Protein AF-A0A0A2A5Z6-F1 (afdb_monomer_lite)

Foldseek 3Di:
DVVVVVVVVVLVPADAELVVQVVVLVVVVVVCPPPPFDWDWDQDPVQQWI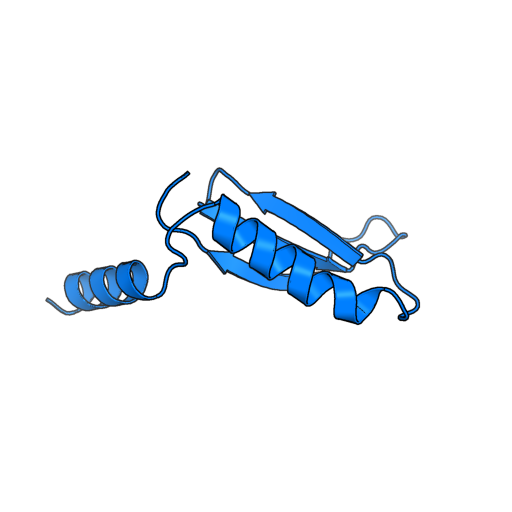WTWTDDPPPDDTHTDDIHHHNYD

Secondary structure (DSSP, 8-state):
-HHHHHHHHHHHTSEEEHHHHHHHHHHHHGGGTTSSSEEEEEEETTTTEEEEEEE-TTSPPPEEEEEEEEEE-

pLDDT: mean 92.04, std 6.97, range [68.25, 98.12]

Organism: NCBI:txid74545

Structure (mmCIF, N/CA/C/O backbone):
data_AF-A0A0A2A5Z6-F1
#
_entry.id   AF-A0A0A2A5Z6-F1
#
loop_
_atom_site.group_PDB
_atom_site.id
_atom_site.type_symbol
_atom_site.label_atom_id
_atom_site.label_alt_id
_atom_site.label_comp_id
_atom_site.label_asym_id
_atom_site.label_entity_id
_atom_site.label_seq_id
_atom_site.pdbx_PDB_ins_code
_atom_site.Cartn_x
_atom_site.Cartn_y
_atom_site.Cartn_z
_atom_site.occupancy
_atom_site.B_iso_or_equiv
_atom_site.auth_seq_id
_atom_site.auth_comp_id
_atom_site.auth_asym_id
_atom_site.auth_atom_id
_atom_site.pdbx_PDB_model_num
ATOM 1 N N . MET A 1 1 ? 23.588 -13.357 -1.307 1.00 81.44 1 MET A N 1
ATOM 2 C CA . MET A 1 1 ? 22.766 -13.878 -2.424 1.00 81.44 1 MET A CA 1
ATOM 3 C C . MET A 1 1 ? 21.279 -13.907 -2.071 1.00 81.44 1 MET A C 1
ATOM 5 O O . MET A 1 1 ? 20.514 -13.267 -2.773 1.00 81.44 1 MET A O 1
ATOM 9 N N . LEU A 1 2 ? 20.875 -14.537 -0.956 1.00 93.69 2 LEU A N 1
ATOM 10 C CA . LEU A 1 2 ? 19.469 -14.587 -0.511 1.00 93.69 2 LEU A CA 1
ATOM 11 C C . LEU A 1 2 ? 18.814 -13.202 -0.343 1.00 93.69 2 LEU A C 1
ATOM 13 O O . LEU A 1 2 ? 17.715 -12.990 -0.830 1.00 93.69 2 LEU A O 1
ATOM 17 N N . ALA A 1 3 ? 19.500 -12.239 0.280 1.00 92.81 3 ALA A N 1
ATOM 18 C CA . ALA A 1 3 ? 18.956 -10.889 0.472 1.00 92.81 3 ALA A CA 1
ATOM 19 C C . ALA A 1 3 ? 18.650 -10.162 -0.853 1.00 92.81 3 ALA A C 1
ATOM 21 O O . ALA A 1 3 ? 17.605 -9.537 -0.985 1.00 92.81 3 ALA A O 1
ATOM 22 N N . LEU A 1 4 ? 19.526 -10.296 -1.854 1.00 94.50 4 LEU A N 1
ATOM 23 C CA . LEU A 1 4 ? 19.307 -9.740 -3.196 1.00 94.50 4 LEU A CA 1
ATOM 24 C C . LEU A 1 4 ? 18.112 -10.402 -3.884 1.00 94.50 4 LEU A C 1
ATOM 26 O O . LEU A 1 4 ? 17.324 -9.726 -4.533 1.00 94.50 4 LEU A O 1
ATOM 30 N N . PHE A 1 5 ? 17.954 -11.711 -3.698 1.00 95.19 5 PHE A N 1
ATOM 31 C CA . PHE A 1 5 ? 16.809 -12.448 -4.217 1.00 95.19 5 PHE A CA 1
ATOM 32 C C . PHE A 1 5 ? 15.492 -12.004 -3.561 1.00 95.19 5 PHE A C 1
ATOM 34 O O . PHE A 1 5 ? 14.507 -11.786 -4.258 1.00 95.19 5 PHE A O 1
ATOM 41 N N . LEU A 1 6 ? 15.483 -11.786 -2.242 1.00 94.56 6 LEU A N 1
ATOM 42 C CA . LEU A 1 6 ? 14.316 -11.264 -1.522 1.00 94.56 6 LEU A CA 1
ATOM 43 C C . LEU A 1 6 ? 13.971 -9.832 -1.941 1.00 94.56 6 LEU A C 1
ATOM 45 O O . LEU A 1 6 ? 12.800 -9.534 -2.142 1.00 94.56 6 LEU A O 1
ATOM 49 N N . LEU A 1 7 ? 14.972 -8.967 -2.126 1.00 91.75 7 LEU A N 1
ATOM 50 C CA . LEU A 1 7 ? 14.775 -7.615 -2.659 1.00 91.75 7 LEU A CA 1
ATOM 51 C C . LEU A 1 7 ? 14.228 -7.641 -4.088 1.00 91.75 7 LEU A C 1
ATOM 53 O O . LEU A 1 7 ? 13.366 -6.836 -4.426 1.00 91.75 7 LEU A O 1
ATOM 57 N N . PHE A 1 8 ? 14.694 -8.577 -4.913 1.00 93.06 8 PHE A N 1
ATOM 58 C CA . PHE A 1 8 ? 14.208 -8.748 -6.276 1.00 93.06 8 PHE A CA 1
ATOM 59 C C . PHE A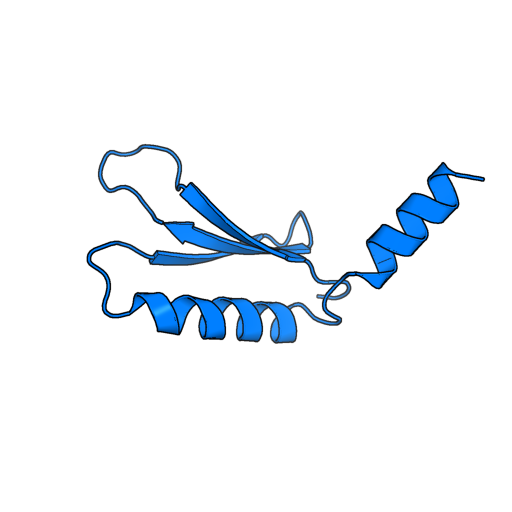 1 8 ? 12.752 -9.223 -6.303 1.00 93.06 8 PHE A C 1
ATOM 61 O O . PHE A 1 8 ? 11.933 -8.616 -6.985 1.00 93.06 8 PHE A O 1
ATOM 68 N N . ILE A 1 9 ? 12.398 -10.242 -5.510 1.00 93.56 9 ILE A N 1
ATOM 69 C CA . ILE A 1 9 ? 11.000 -10.677 -5.358 1.00 93.56 9 ILE A CA 1
ATOM 70 C C . ILE A 1 9 ? 10.148 -9.527 -4.832 1.00 93.56 9 ILE A C 1
ATOM 72 O O . ILE A 1 9 ? 9.097 -9.246 -5.400 1.00 93.56 9 ILE A O 1
ATOM 76 N N . TYR A 1 10 ? 10.618 -8.842 -3.785 1.00 90.88 10 TYR A N 1
ATOM 77 C CA . TYR A 1 10 ? 9.934 -7.680 -3.242 1.00 90.88 10 TYR A CA 1
ATOM 78 C C . TYR A 1 10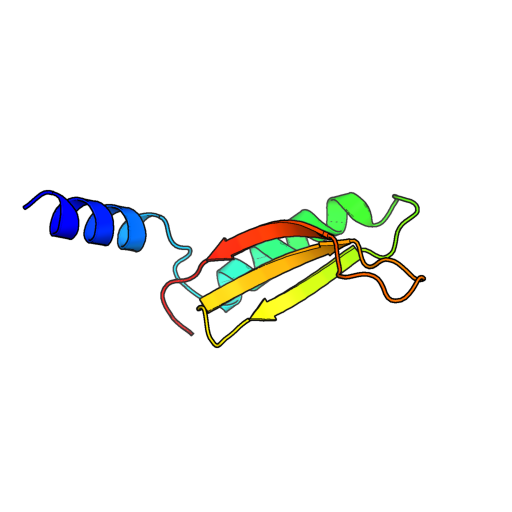 ? 9.711 -6.646 -4.333 1.00 90.88 10 TYR A C 1
ATOM 80 O O . TYR A 1 10 ? 8.603 -6.168 -4.460 1.00 90.88 10 TYR A O 1
ATOM 88 N N . TYR A 1 11 ? 10.696 -6.311 -5.164 1.00 89.44 11 TYR A N 1
ATOM 89 C CA . TYR A 1 11 ? 10.508 -5.383 -6.278 1.00 89.44 11 TYR A CA 1
ATOM 90 C C . TYR A 1 11 ? 9.454 -5.882 -7.281 1.00 89.44 11 TYR A C 1
ATOM 92 O O . TYR A 1 11 ? 8.540 -5.130 -7.612 1.00 89.44 11 TYR A O 1
ATOM 100 N N . LEU A 1 12 ? 9.509 -7.151 -7.694 1.00 91.50 12 LEU A N 1
ATOM 101 C CA . LEU A 1 12 ? 8.609 -7.719 -8.704 1.00 91.50 12 LEU A CA 1
ATOM 102 C C . LEU A 1 12 ? 7.127 -7.738 -8.303 1.00 91.50 12 LEU A C 1
ATOM 104 O O . LEU A 1 12 ? 6.279 -7.577 -9.173 1.00 91.50 12 LEU A O 1
ATOM 108 N N . THR A 1 13 ? 6.798 -7.893 -7.019 1.00 92.00 13 THR A N 1
ATOM 109 C CA . THR A 1 13 ? 5.403 -8.026 -6.543 1.00 92.00 13 THR A CA 1
ATOM 110 C C . THR A 1 13 ? 4.638 -6.704 -6.425 1.00 92.00 13 THR A C 1
ATOM 112 O O . THR A 1 13 ? 3.545 -6.667 -5.869 1.00 92.00 13 THR A O 1
ATOM 115 N N . GLY A 1 14 ? 5.212 -5.595 -6.893 1.00 93.00 14 GLY A N 1
ATOM 116 C CA . GLY A 1 14 ? 4.580 -4.275 -6.828 1.00 93.00 14 GLY A CA 1
ATOM 117 C C . GLY A 1 14 ? 3.719 -3.994 -8.029 1.00 93.00 14 GLY A C 1
ATOM 118 O O . GLY A 1 14 ? 4.049 -4.412 -9.137 1.00 93.00 14 GLY A O 1
ATOM 119 N N . ILE A 1 15 ? 2.684 -3.212 -7.781 1.00 96.56 15 ILE A N 1
ATOM 120 C CA . ILE A 1 15 ? 1.896 -2.556 -8.812 1.00 96.56 15 ILE A CA 1
ATOM 121 C C . ILE A 1 15 ? 2.799 -1.538 -9.522 1.00 96.56 15 ILE A C 1
ATOM 123 O O . ILE A 1 15 ? 3.711 -0.981 -8.900 1.00 96.56 15 ILE A O 1
ATOM 127 N N . ASP A 1 16 ? 2.627 -1.328 -10.823 1.00 95.44 16 ASP A N 1
ATOM 128 C CA . ASP A 1 16 ? 3.625 -0.573 -11.577 1.00 95.44 16 ASP A CA 1
ATOM 129 C C . ASP A 1 16 ? 3.576 0.922 -11.248 1.00 95.44 16 ASP A C 1
ATOM 131 O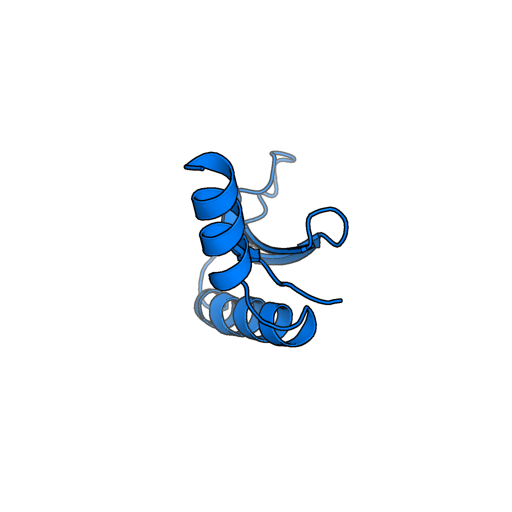 O . ASP A 1 16 ? 4.630 1.541 -11.118 1.00 95.44 16 ASP A O 1
ATOM 135 N N . SER A 1 17 ? 2.397 1.491 -10.991 1.00 96.81 17 SER A N 1
ATOM 136 C CA . SER A 1 17 ? 2.256 2.924 -10.691 1.00 96.81 17 SER A CA 1
ATOM 137 C C . SER A 1 17 ? 1.411 3.227 -9.455 1.00 96.81 17 SER A C 1
ATOM 139 O O . SER A 1 17 ? 0.546 2.439 -9.064 1.00 96.81 17 SER A O 1
ATOM 141 N N . ALA A 1 18 ? 1.623 4.408 -8.868 1.00 97.31 18 ALA A N 1
ATOM 142 C CA . ALA A 1 18 ? 0.772 4.949 -7.811 1.00 97.31 18 ALA A CA 1
ATOM 143 C C . ALA A 1 18 ? -0.688 5.076 -8.262 1.00 97.31 18 ALA A C 1
ATOM 145 O O . ALA A 1 18 ? -1.590 4.841 -7.466 1.00 97.31 18 ALA A O 1
ATOM 146 N N . PHE A 1 19 ? -0.914 5.398 -9.537 1.00 97.50 19 PHE A N 1
ATOM 147 C CA . PHE A 1 19 ? -2.247 5.505 -10.128 1.00 97.50 19 PHE A CA 1
ATOM 148 C C . PHE A 1 19 ? -2.947 4.147 -10.267 1.00 97.50 19 PHE A C 1
ATOM 150 O O . PHE A 1 19 ? -4.123 4.011 -9.958 1.00 97.50 19 PHE A O 1
ATOM 157 N N . GLU A 1 20 ? -2.234 3.108 -10.693 1.00 97.81 20 GLU A N 1
ATOM 158 C CA . GLU A 1 20 ? -2.801 1.757 -10.745 1.00 97.81 20 GLU A CA 1
ATOM 159 C C . GLU A 1 20 ? -3.092 1.233 -9.326 1.00 97.81 20 GLU A C 1
ATOM 161 O O . GLU A 1 20 ? -4.131 0.622 -9.081 1.00 97.81 20 GLU A O 1
ATOM 166 N N . ALA A 1 21 ? -2.227 1.534 -8.352 1.00 98.06 21 ALA A N 1
ATOM 167 C CA . ALA A 1 21 ? -2.472 1.186 -6.953 1.00 98.06 21 ALA A CA 1
ATOM 168 C C . ALA A 1 21 ? -3.662 1.948 -6.344 1.00 98.06 21 ALA A C 1
ATOM 170 O O . ALA A 1 21 ? -4.420 1.353 -5.577 1.00 98.06 21 ALA A O 1
ATOM 171 N N . ASP A 1 22 ? -3.859 3.213 -6.725 1.00 98.00 22 ASP A N 1
ATOM 172 C CA . ASP A 1 22 ? -5.051 4.005 -6.402 1.00 98.00 22 ASP A CA 1
ATOM 173 C C . ASP A 1 22 ? -6.323 3.331 -6.932 1.00 98.00 22 ASP A C 1
ATOM 175 O O . ASP A 1 22 ? -7.262 3.081 -6.173 1.00 98.00 22 ASP A O 1
ATOM 179 N N . GLN A 1 23 ? -6.319 2.953 -8.214 1.00 98.06 23 GLN A N 1
ATOM 180 C CA . GLN A 1 23 ? -7.437 2.253 -8.845 1.00 98.06 23 GLN A CA 1
ATOM 181 C C . GLN A 1 23 ? -7.763 0.940 -8.136 1.00 98.06 23 GLN A C 1
ATOM 183 O O . GLN A 1 23 ? -8.932 0.652 -7.887 1.00 98.06 23 GLN A O 1
ATOM 188 N N . HIS A 1 24 ? -6.750 0.151 -7.776 1.00 98.00 24 HIS A N 1
ATOM 189 C CA . HIS A 1 24 ? -6.959 -1.076 -7.012 1.00 98.00 24 HIS A CA 1
ATOM 190 C C . HIS A 1 24 ? -7.535 -0.804 -5.620 1.00 98.00 24 HIS A C 1
ATOM 192 O O . HIS A 1 24 ? -8.441 -1.522 -5.196 1.00 98.00 24 HIS A O 1
ATOM 198 N N . CYS A 1 25 ? -7.053 0.232 -4.926 1.00 97.94 25 CYS A N 1
ATOM 199 C CA . CYS A 1 25 ? -7.575 0.596 -3.612 1.00 97.94 25 CYS A CA 1
ATOM 200 C C . CYS A 1 25 ? -9.051 0.994 -3.693 1.00 97.94 25 CYS A C 1
ATOM 202 O O . CYS A 1 25 ? -9.871 0.436 -2.969 1.00 97.94 25 CYS A O 1
ATOM 204 N N . HIS A 1 26 ? -9.405 1.888 -4.617 1.00 97.31 26 HIS A N 1
ATOM 205 C CA . HIS A 1 26 ? -10.778 2.368 -4.775 1.00 97.31 26 HIS A CA 1
ATOM 206 C C . HIS A 1 26 ? -11.720 1.317 -5.378 1.00 97.31 26 HIS A C 1
ATOM 208 O O . HIS A 1 26 ? -12.899 1.270 -5.028 1.00 97.31 26 HIS A O 1
ATOM 214 N N . SER A 1 27 ? -11.208 0.417 -6.221 1.00 96.94 27 SER A N 1
ATOM 215 C CA . SER A 1 27 ? -11.961 -0.754 -6.677 1.00 96.94 27 SER A CA 1
ATOM 216 C C . SER A 1 27 ? -12.310 -1.669 -5.503 1.00 96.94 27 SER A C 1
ATOM 218 O O . SER A 1 27 ? -13.462 -2.076 -5.376 1.00 96.94 27 SER A O 1
ATOM 220 N N . ASP A 1 28 ? -11.351 -1.979 -4.627 1.00 96.50 28 ASP A N 1
ATOM 221 C CA . ASP A 1 28 ? -11.610 -2.808 -3.446 1.00 96.50 28 ASP A CA 1
ATOM 222 C C . ASP A 1 28 ? -12.502 -2.072 -2.431 1.00 96.50 28 ASP A C 1
ATOM 224 O O . ASP A 1 28 ? -13.371 -2.702 -1.832 1.00 96.50 28 ASP A O 1
ATOM 228 N N . LEU A 1 29 ? -12.344 -0.750 -2.274 1.00 95.75 29 LEU A N 1
ATOM 229 C CA . LEU A 1 29 ? -13.189 0.092 -1.418 1.00 95.75 29 LEU A CA 1
ATOM 230 C C . LEU A 1 29 ? -14.667 0.007 -1.811 1.00 95.75 29 LEU A C 1
ATOM 232 O O . LEU A 1 29 ? -15.509 -0.091 -0.926 1.00 95.75 29 LEU A O 1
ATOM 236 N N . SER A 1 30 ? -14.979 -0.050 -3.111 1.00 93.81 30 SER A N 1
ATOM 237 C CA . SER A 1 30 ? -16.367 -0.111 -3.603 1.00 93.81 30 SER A CA 1
ATOM 238 C C . SER A 1 30 ? -17.161 -1.323 -3.089 1.00 93.81 30 SER A C 1
ATOM 240 O O . SER A 1 30 ? -18.389 -1.303 -3.021 1.00 93.81 30 SER A O 1
ATOM 242 N N . ILE A 1 31 ? -16.469 -2.388 -2.665 1.00 92.00 31 ILE A N 1
ATOM 243 C CA . ILE A 1 31 ? -17.085 -3.572 -2.048 1.00 92.00 31 ILE A CA 1
ATOM 244 C C . ILE A 1 31 ? -17.666 -3.223 -0.664 1.00 92.00 31 ILE A C 1
ATOM 246 O O . ILE A 1 31 ? -18.630 -3.847 -0.216 1.00 92.00 31 ILE A O 1
ATOM 250 N N . TYR A 1 32 ? -17.100 -2.215 0.003 1.00 88.12 32 TYR A N 1
ATOM 251 C CA . TYR A 1 32 ? -17.458 -1.780 1.349 1.00 88.12 32 TYR A CA 1
ATOM 252 C C . TYR A 1 32 ? -18.514 -0.667 1.380 1.00 88.12 32 TYR A C 1
ATOM 254 O O . TYR A 1 32 ? -19.023 -0.379 2.459 1.00 88.12 32 TYR A O 1
ATOM 262 N N . ASP A 1 33 ? -18.919 -0.106 0.234 1.00 79.00 33 ASP A N 1
ATOM 263 C CA . ASP A 1 33 ? -19.899 0.996 0.153 1.00 79.00 33 ASP A CA 1
ATOM 264 C C . ASP A 1 33 ? -21.256 0.669 0.810 1.00 79.00 33 ASP A C 1
ATOM 266 O O . ASP A 1 33 ? -21.986 1.564 1.232 1.00 79.00 33 ASP A O 1
ATOM 270 N N . ASN A 1 34 ? -21.602 -0.619 0.917 1.00 78.12 34 ASN A N 1
ATOM 271 C CA . ASN A 1 34 ? -22.852 -1.089 1.525 1.00 78.12 34 ASN A CA 1
ATOM 272 C C . ASN A 1 34 ? -22.693 -1.596 2.971 1.00 78.12 34 ASN A C 1
ATOM 274 O O . ASN A 1 34 ? -23.660 -2.089 3.556 1.00 78.12 34 ASN A O 1
ATOM 278 N N . LEU A 1 35 ? -21.486 -1.544 3.541 1.00 80.12 35 LEU A N 1
ATOM 279 C CA . LEU A 1 35 ? -21.212 -2.010 4.899 1.00 80.12 35 LEU A CA 1
ATOM 280 C C . LEU A 1 35 ? -21.340 -0.857 5.899 1.00 80.12 35 LEU A C 1
ATOM 282 O O . LEU A 1 35 ? -20.976 0.280 5.617 1.00 80.12 35 LEU A O 1
ATOM 286 N N . SER A 1 36 ? -21.843 -1.152 7.100 1.00 74.62 36 SER A N 1
ATOM 287 C CA . SER A 1 36 ? -21.853 -0.176 8.190 1.00 74.62 36 SER A CA 1
ATOM 288 C C . SER A 1 36 ? -20.428 0.001 8.724 1.00 74.62 36 SER A C 1
ATOM 290 O O . SER A 1 36 ? -19.973 -0.796 9.544 1.00 74.62 36 SER A O 1
ATOM 292 N N . GLY A 1 37 ? -19.719 1.017 8.246 1.00 81.62 37 GLY A N 1
ATOM 293 C CA . GLY A 1 37 ? -18.376 1.361 8.702 1.00 81.62 37 GLY A CA 1
ATOM 294 C C . GLY A 1 37 ? -17.803 2.538 7.920 1.00 81.62 37 GLY A C 1
ATOM 295 O O . GLY A 1 37 ? -18.279 2.867 6.837 1.00 81.62 37 GLY A O 1
ATOM 296 N N . ASN A 1 38 ? -16.779 3.180 8.478 1.00 89.56 38 ASN A N 1
ATOM 297 C CA . ASN A 1 38 ? -16.113 4.312 7.842 1.00 89.56 38 ASN A CA 1
ATOM 298 C C . ASN A 1 38 ? -14.846 3.823 7.132 1.00 89.56 38 ASN A C 1
ATOM 300 O O . ASN A 1 38 ? -13.758 3.827 7.713 1.00 89.56 38 ASN A O 1
ATOM 304 N N . TYR A 1 39 ? -14.992 3.368 5.890 1.00 94.06 39 TYR A N 1
ATOM 305 C CA . TYR A 1 39 ? -13.892 2.848 5.076 1.00 94.06 39 TYR A CA 1
ATOM 306 C C . TYR A 1 39 ? -13.264 3.941 4.208 1.00 94.06 39 TYR A C 1
ATOM 308 O O . TYR A 1 39 ? -13.940 4.881 3.792 1.00 94.06 39 TYR A O 1
ATOM 316 N N . GLY A 1 40 ? -11.972 3.816 3.917 1.00 94.25 40 GLY A N 1
ATOM 317 C CA . GLY A 1 40 ? -11.278 4.768 3.056 1.00 94.25 40 GLY A CA 1
ATOM 318 C C . GLY A 1 40 ? -9.947 4.254 2.526 1.00 94.25 40 GLY A C 1
ATOM 319 O O . GLY A 1 40 ? -9.421 3.241 2.989 1.00 94.25 40 GLY A O 1
ATOM 320 N N . CYS A 1 41 ? -9.413 4.986 1.553 1.00 96.81 41 CYS A N 1
ATOM 321 C CA . CYS A 1 41 ? -8.081 4.791 0.996 1.00 96.81 41 CYS A CA 1
ATOM 322 C C . CYS A 1 41 ? -7.183 5.973 1.382 1.00 96.81 41 CYS A C 1
ATOM 324 O O . CYS A 1 41 ? -7.596 7.124 1.268 1.00 96.81 41 CYS A O 1
ATOM 326 N N . ASP A 1 42 ? -5.970 5.687 1.854 1.00 96.50 42 ASP A N 1
ATOM 32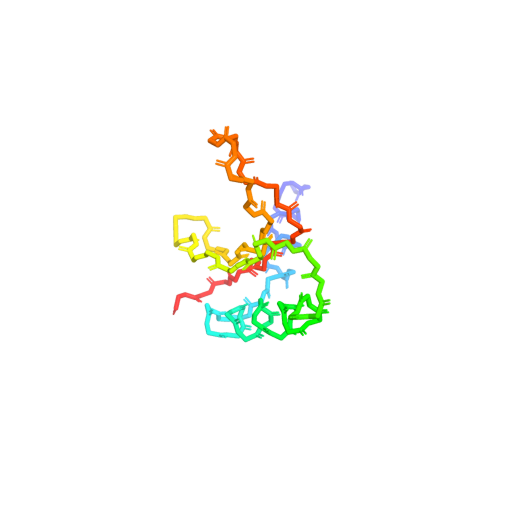7 C CA . ASP A 1 42 ? -4.939 6.688 2.158 1.00 96.50 42 ASP A CA 1
ATOM 328 C C . ASP A 1 42 ? -3.705 6.478 1.277 1.00 96.50 42 ASP A C 1
ATOM 330 O O . ASP A 1 42 ? -3.286 5.335 1.052 1.00 96.50 42 ASP A O 1
ATOM 334 N N . HIS A 1 43 ? -3.131 7.574 0.777 1.00 97.25 43 HIS A N 1
ATOM 335 C CA . HIS A 1 43 ? -1.949 7.548 -0.083 1.00 97.25 43 HIS A CA 1
ATOM 336 C C . HIS A 1 43 ? -0.685 7.811 0.731 1.00 97.25 43 HIS A C 1
ATOM 338 O O . HIS A 1 43 ? -0.280 8.951 0.958 1.00 97.25 43 HIS A O 1
ATOM 344 N N . ASP A 1 44 ? -0.013 6.735 1.119 1.00 96.00 44 ASP A N 1
ATOM 345 C CA . ASP A 1 44 ? 1.268 6.787 1.810 1.00 96.00 44 ASP A CA 1
ATOM 346 C C . ASP A 1 44 ? 2.410 6.819 0.783 1.00 96.00 44 ASP A C 1
ATOM 348 O O . ASP A 1 44 ? 2.916 5.799 0.298 1.00 96.00 44 ASP A O 1
ATOM 352 N N . THR A 1 45 ? 2.802 8.043 0.435 1.00 94.62 45 THR A N 1
ATOM 353 C CA . THR A 1 45 ? 3.897 8.314 -0.505 1.00 94.62 45 THR A CA 1
ATOM 354 C C . THR A 1 45 ? 5.275 7.992 0.067 1.00 94.62 45 THR A C 1
ATOM 356 O O . THR A 1 45 ? 6.185 7.694 -0.706 1.00 94.62 45 THR A O 1
ATOM 359 N N . GLU A 1 46 ? 5.439 8.001 1.394 1.00 94.88 46 GLU A N 1
ATOM 360 C CA . GLU A 1 46 ? 6.719 7.720 2.054 1.00 94.88 46 GLU A CA 1
ATOM 361 C C . GLU A 1 46 ? 7.129 6.262 1.837 1.00 94.88 46 GLU A C 1
ATOM 363 O O . GLU A 1 46 ? 8.291 5.962 1.549 1.00 94.88 46 GLU A O 1
ATOM 368 N N . THR A 1 47 ? 6.162 5.347 1.910 1.00 94.25 47 THR A N 1
ATOM 369 C CA . THR A 1 47 ? 6.421 3.912 1.739 1.00 94.25 47 THR A CA 1
ATOM 370 C C . THR A 1 47 ? 5.895 3.332 0.422 1.00 94.25 47 THR A C 1
ATOM 372 O O . THR A 1 47 ? 5.943 2.116 0.223 1.00 94.25 47 THR A O 1
ATOM 375 N N . HIS A 1 48 ? 5.481 4.196 -0.511 1.00 96.38 48 HIS A N 1
ATOM 376 C CA . HIS A 1 48 ? 4.960 3.847 -1.836 1.00 96.38 48 HIS A CA 1
ATOM 377 C C . HIS A 1 48 ? 3.786 2.859 -1.783 1.00 96.38 48 HIS A C 1
ATOM 379 O O . HIS A 1 48 ? 3.811 1.791 -2.407 1.00 96.38 48 HIS A O 1
ATOM 385 N N . GLN A 1 49 ? 2.752 3.192 -1.013 1.00 97.44 49 GLN A N 1
ATOM 386 C CA . GLN A 1 49 ? 1.576 2.343 -0.875 1.00 97.44 49 GLN A CA 1
ATOM 387 C C . GLN A 1 49 ? 0.276 3.142 -0.803 1.00 97.44 49 GLN A C 1
ATOM 389 O O . GLN A 1 49 ? 0.213 4.212 -0.210 1.00 97.44 49 GLN A O 1
ATOM 394 N N . TRP A 1 50 ? -0.786 2.569 -1.358 1.00 98.12 50 TRP A N 1
ATOM 395 C CA . TRP A 1 50 ? -2.151 2.919 -0.975 1.00 98.12 50 TRP A CA 1
ATOM 396 C C . TRP A 1 50 ? -2.638 1.970 0.114 1.00 98.12 50 TRP A C 1
ATOM 398 O O . TRP A 1 50 ? -2.337 0.773 0.084 1.00 98.12 50 TRP A O 1
ATOM 408 N N . ILE A 1 51 ? -3.373 2.489 1.090 1.00 97.75 51 ILE A N 1
ATOM 409 C CA . ILE A 1 51 ? -3.828 1.737 2.259 1.00 97.75 51 ILE A CA 1
ATOM 410 C C . ILE A 1 51 ? -5.347 1.800 2.315 1.00 97.75 51 ILE A C 1
ATOM 412 O O . ILE A 1 51 ? -5.905 2.864 2.551 1.00 97.75 51 ILE A O 1
ATOM 416 N N . LEU A 1 52 ? -6.004 0.653 2.152 1.00 97.38 52 LEU A N 1
ATOM 417 C CA . LEU A 1 52 ? -7.422 0.501 2.463 1.00 97.38 52 LEU A CA 1
ATOM 418 C C . LEU A 1 52 ? -7.560 0.265 3.966 1.00 97.38 52 LEU A C 1
ATOM 420 O O . LEU A 1 52 ? -6.956 -0.671 4.507 1.00 97.38 52 LEU A O 1
ATOM 424 N N . TYR A 1 53 ? -8.357 1.090 4.633 1.00 95.56 53 TYR A N 1
ATOM 425 C CA . TYR A 1 53 ? -8.551 1.039 6.076 1.00 95.56 53 TYR A CA 1
ATOM 426 C C . TYR A 1 53 ? -10.021 1.175 6.477 1.00 95.56 53 TYR A C 1
ATOM 428 O O . TYR A 1 53 ? -10.858 1.680 5.735 1.00 95.56 53 TYR A O 1
ATOM 436 N N . GLU A 1 54 ? -10.304 0.731 7.696 1.00 94.12 54 GLU A N 1
ATOM 437 C CA . GLU A 1 54 ? -11.527 0.983 8.451 1.00 94.12 54 GLU A CA 1
ATOM 438 C C . GLU A 1 54 ? -11.186 1.978 9.565 1.00 94.12 54 GLU A C 1
ATOM 440 O O . GLU A 1 54 ? -10.384 1.683 10.458 1.00 94.12 54 GLU A O 1
ATOM 445 N N . SER A 1 55 ? -11.736 3.187 9.489 1.00 88.50 55 SER A N 1
ATOM 446 C CA . SER A 1 55 ? -11.590 4.191 10.540 1.00 88.50 55 SER A CA 1
ATOM 447 C C . SER A 1 55 ? -12.578 3.933 11.667 1.00 88.50 55 SER A C 1
ATOM 449 O O . SER A 1 55 ? -13.733 3.570 11.448 1.00 88.50 55 SER A O 1
ATOM 451 N N . ASN A 1 56 ? -12.097 4.127 12.890 1.00 82.50 56 ASN A N 1
ATOM 452 C CA . ASN A 1 56 ? -12.893 3.978 14.092 1.00 82.50 56 ASN A CA 1
ATOM 453 C C . ASN A 1 56 ? -13.187 5.375 14.648 1.00 82.50 56 ASN A C 1
ATOM 455 O O . ASN A 1 56 ? -12.276 6.185 14.818 1.00 82.50 56 ASN A O 1
ATOM 459 N N . GLU A 1 57 ? -14.447 5.672 14.956 1.00 74.38 57 GLU A N 1
ATOM 460 C CA . GLU A 1 57 ? -14.855 7.005 15.435 1.00 74.38 57 GLU A CA 1
ATOM 461 C C . GLU A 1 57 ? -14.276 7.342 16.824 1.00 74.38 57 GLU A C 1
ATOM 463 O O . GLU A 1 57 ? -14.168 8.505 17.212 1.00 74.38 57 GLU A O 1
ATOM 468 N N . ASN A 1 58 ? -13.816 6.327 17.562 1.00 74.88 58 ASN A N 1
ATOM 469 C CA . ASN A 1 58 ? -13.361 6.432 18.949 1.00 74.88 58 ASN A CA 1
ATOM 470 C C . ASN A 1 58 ? -11.898 6.888 19.128 1.00 74.88 58 ASN A C 1
ATOM 472 O O . ASN A 1 58 ? -11.296 6.611 20.163 1.00 74.88 58 ASN A O 1
ATOM 476 N N . LYS A 1 59 ? -11.319 7.617 18.161 1.00 68.25 59 LYS A N 1
ATOM 477 C CA . LYS A 1 59 ? -9.917 8.109 18.187 1.00 68.25 59 LYS A CA 1
ATOM 478 C C . LYS A 1 59 ? -8.848 7.009 18.283 1.00 68.25 59 LYS A C 1
ATOM 480 O O . LYS A 1 59 ? -7.692 7.295 18.594 1.00 68.25 59 LYS A O 1
ATOM 485 N N . GLU A 1 60 ? -9.224 5.765 18.028 1.00 79.19 60 GLU A N 1
ATOM 486 C CA . GLU A 1 60 ? -8.290 4.652 17.917 1.00 79.19 60 GLU A CA 1
ATOM 487 C C . GLU A 1 60 ? -7.626 4.657 16.538 1.00 79.19 60 GLU A C 1
ATOM 489 O O . GLU A 1 60 ? -8.144 5.230 15.578 1.00 79.19 60 GLU A O 1
ATOM 494 N N . SER A 1 61 ? -6.459 4.021 16.434 1.00 83.25 61 SER A N 1
ATOM 495 C CA . SER A 1 61 ? -5.781 3.858 15.150 1.00 83.25 61 SER A CA 1
ATOM 496 C C . SER A 1 61 ? -6.684 3.134 14.150 1.00 83.25 61 SER A C 1
ATOM 498 O O . SER A 1 61 ? -7.321 2.136 14.488 1.00 83.25 61 SER A O 1
ATOM 500 N N . ALA A 1 62 ? -6.710 3.625 12.908 1.00 90.50 62 ALA A N 1
ATOM 501 C CA . ALA A 1 62 ? -7.448 2.982 11.831 1.00 90.50 62 ALA A CA 1
ATOM 502 C C . ALA A 1 62 ? -6.954 1.545 11.619 1.00 90.50 62 ALA A C 1
ATOM 504 O O . ALA A 1 62 ? -5.753 1.256 11.659 1.00 90.50 62 ALA A O 1
ATOM 505 N N . LYS A 1 63 ? -7.891 0.635 11.374 1.00 93.00 63 LYS A N 1
ATOM 506 C CA . LYS A 1 63 ? -7.590 -0.764 11.105 1.00 93.00 63 LYS A CA 1
ATOM 507 C C . LYS A 1 63 ? -7.267 -0.927 9.628 1.00 93.00 63 LYS A C 1
ATOM 509 O O . LYS A 1 63 ? -8.117 -0.723 8.768 1.00 93.00 63 LYS A O 1
ATOM 514 N N . ILE A 1 64 ? -6.036 -1.325 9.334 1.00 94.69 64 ILE A N 1
ATOM 515 C CA . ILE A 1 64 ? -5.595 -1.598 7.965 1.00 94.69 64 ILE A CA 1
ATOM 516 C C . ILE A 1 64 ? -6.254 -2.890 7.476 1.00 94.69 64 ILE A C 1
ATOM 518 O O . ILE A 1 64 ? -6.118 -3.940 8.103 1.00 94.69 64 ILE A O 1
ATOM 522 N N . ILE A 1 65 ? -6.932 -2.808 6.337 1.00 95.62 65 ILE A N 1
ATOM 523 C CA . ILE A 1 65 ? -7.553 -3.947 5.657 1.00 95.62 65 ILE A CA 1
ATOM 524 C C . ILE A 1 65 ? -6.586 -4.506 4.615 1.00 95.62 65 ILE A C 1
ATOM 526 O O . ILE A 1 65 ? -6.351 -5.713 4.567 1.00 95.62 65 ILE A O 1
ATOM 530 N N . LYS A 1 66 ? -6.016 -3.633 3.774 1.00 97.06 66 LYS A N 1
ATOM 531 C CA . LYS A 1 66 ? -5.147 -4.038 2.665 1.00 97.06 66 LYS A CA 1
ATOM 532 C C . LYS A 1 66 ? -4.177 -2.929 2.274 1.00 97.06 66 LYS A C 1
ATOM 534 O O . LYS A 1 66 ? -4.458 -1.750 2.456 1.00 97.06 66 LYS A O 1
ATOM 539 N N . LYS A 1 67 ? -3.026 -3.329 1.732 1.00 97.31 67 LYS A N 1
ATOM 540 C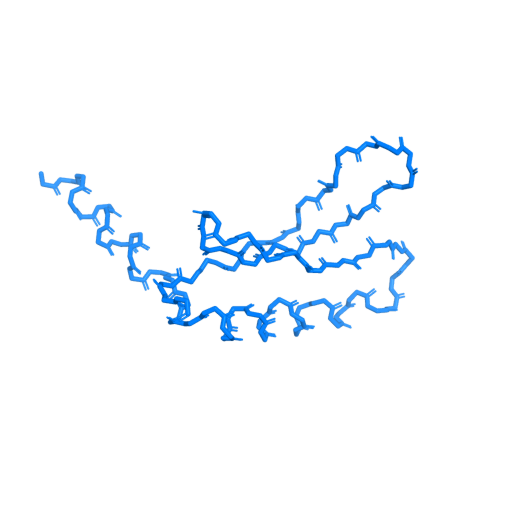 CA . LYS A 1 67 ? -1.983 -2.434 1.226 1.00 97.31 67 LYS A CA 1
ATOM 541 C C . LYS A 1 67 ? -1.705 -2.732 -0.241 1.00 97.31 67 LYS A C 1
ATOM 543 O O . LYS A 1 67 ? -1.541 -3.893 -0.614 1.00 97.31 67 LYS A O 1
ATOM 548 N N . PHE A 1 68 ? -1.607 -1.682 -1.041 1.00 97.56 68 PHE A N 1
ATOM 549 C CA . PHE A 1 68 ? -1.350 -1.721 -2.475 1.00 97.56 68 PHE A CA 1
ATOM 550 C C . PHE A 1 68 ? -0.024 -1.016 -2.732 1.00 97.56 68 PHE A C 1
ATOM 552 O O . PHE A 1 68 ? 0.035 0.198 -2.918 1.00 97.56 68 PHE A O 1
ATOM 559 N N . ARG A 1 69 ? 1.066 -1.783 -2.658 1.00 97.31 69 ARG A N 1
ATOM 560 C CA . ARG A 1 69 ? 2.415 -1.254 -2.850 1.00 97.31 69 ARG A CA 1
ATOM 561 C C . ARG A 1 69 ? 2.699 -1.060 -4.335 1.00 97.31 69 ARG A C 1
ATOM 563 O O . ARG A 1 69 ? 2.548 -2.009 -5.109 1.00 97.31 69 ARG A O 1
ATOM 570 N N . TYR A 1 70 ? 3.200 0.111 -4.701 1.00 97.00 70 TYR A N 1
ATOM 571 C CA . TYR A 1 70 ? 3.573 0.443 -6.069 1.00 97.00 70 TYR A CA 1
ATOM 572 C C . TYR A 1 70 ? 5.077 0.705 -6.225 1.00 97.00 70 TYR A C 1
ATOM 574 O O . TYR A 1 70 ? 5.794 0.936 -5.252 1.00 97.00 70 TYR A O 1
ATOM 582 N N . LYS A 1 71 ? 5.572 0.605 -7.463 1.00 95.25 71 LYS A N 1
ATOM 583 C CA . LYS A 1 71 ? 6.994 0.780 -7.802 1.00 95.25 71 LYS A CA 1
ATOM 584 C C . LYS A 1 71 ? 7.341 2.231 -8.119 1.00 95.25 71 LYS A C 1
ATOM 586 O O . LYS A 1 71 ? 8.411 2.688 -7.724 1.00 95.25 71 LYS A O 1
ATOM 591 N N . PHE A 1 72 ? 6.464 2.928 -8.841 1.00 91.94 72 PHE A N 1
ATOM 592 C CA . PHE A 1 72 ? 6.717 4.270 -9.364 1.00 91.94 72 PHE A CA 1
ATOM 593 C C . PHE A 1 72 ? 5.591 5.240 -8.982 1.00 91.94 72 PHE A C 1
ATOM 595 O O . PHE A 1 72 ? 4.419 4.865 -9.027 1.00 91.94 72 PHE A O 1
ATOM 602 N N . LEU A 1 73 ? 5.962 6.461 -8.581 1.00 83.12 73 LEU A N 1
ATOM 603 C CA . LEU A 1 73 ? 5.036 7.576 -8.334 1.00 83.12 73 LEU A CA 1
ATOM 604 C C . LEU A 1 73 ? 4.395 8.066 -9.636 1.00 83.12 73 LEU A C 1
ATOM 606 O O . LEU A 1 73 ? 5.130 8.167 -10.644 1.00 83.12 73 LEU A O 1
#

Sequence (73 aa):
MLALFLLFIYYLTGIDSAFEADQHCHSDLSIYDNLSGNYGCDHDTETHQWILYESNENKESAKIIKKFRYKFL

Radius of gyration: 14.36 Å; chains: 1; bounding box: 46×23×30 Å